Protein AF-A0A3C1Q0X6-F1 (afdb_monomer_lite)

Radius of gyration: 15.43 Å; chains: 1; bounding box: 43×21×28 Å

Secondary structure (DSSP, 8-state):
-HHHHHHHHHHHHHHHHH--SEEEE-HHHHTTTHHHHHHHHHHHHHHS-HHHHSS-EEEE-SSGGGHHHHHHHHHHHHHTT--TT-

Foldseek 3Di:
DVVLLVVLVVVLVVCVVPLDLEDEDADPVCVCPCVNPVSNLVNNVVRDDPSSNPRYYYYYDDCHPCVVVVVVVVVVCVVVVDDPPD

pLDDT: mean 94.12, std 5.78, range [56.03, 98.25]

Sequence (86 aa):
DEVARLLSAALMNCCWLLNPDAIIIGGGVAKAGNFLFEPLEKHLRAQLSPAFKENLRLLPARFGNEAGMVGAATLALEEAGFNVND

Structure (mmCIF, N/CA/C/O backbone):
data_AF-A0A3C1Q0X6-F1
#
_entry.id   AF-A0A3C1Q0X6-F1
#
loop_
_atom_site.group_PDB
_atom_site.id
_atom_site.type_symbol
_atom_site.label_atom_id
_atom_site.label_alt_id
_atom_site.label_comp_id
_atom_site.label_asym_id
_atom_site.label_entity_id
_atom_site.label_seq_id
_atom_site.pdbx_PDB_ins_code
_atom_site.Cartn_x
_atom_site.Cartn_y
_atom_site.Cartn_z
_atom_site.occupancy
_atom_site.B_iso_or_equiv
_atom_site.auth_seq_id
_atom_site.auth_comp_id
_atom_site.auth_asym_id
_atom_site.auth_atom_id
_atom_site.pdbx_PDB_model_num
ATOM 1 N N . ASP A 1 1 ? 10.615 0.837 -13.468 1.00 91.69 1 ASP A N 1
ATOM 2 C CA . ASP A 1 1 ? 11.517 1.346 -12.416 1.00 91.69 1 ASP A CA 1
ATOM 3 C C . ASP A 1 1 ? 11.261 2.817 -12.086 1.00 91.69 1 ASP A C 1
ATOM 5 O O . ASP A 1 1 ? 10.855 3.100 -10.970 1.00 91.69 1 ASP A O 1
ATOM 9 N N . GLU A 1 2 ? 11.383 3.748 -13.041 1.00 96.44 2 GLU A N 1
ATOM 10 C CA . GLU A 1 2 ? 11.193 5.191 -12.784 1.00 96.44 2 GLU A CA 1
ATOM 11 C C . GLU A 1 2 ? 9.860 5.547 -12.101 1.00 96.44 2 GLU A C 1
ATOM 13 O O . GLU A 1 2 ? 9.857 6.262 -11.100 1.00 96.44 2 GLU A O 1
ATOM 18 N N . VAL A 1 3 ? 8.739 4.997 -12.584 1.00 95.88 3 VAL A N 1
ATOM 19 C CA . VAL A 1 3 ? 7.411 5.193 -11.969 1.00 95.88 3 VAL A CA 1
ATOM 20 C C . VAL A 1 3 ? 7.406 4.768 -10.498 1.00 95.88 3 VAL A C 1
ATOM 22 O O . VAL A 1 3 ? 6.888 5.488 -9.650 1.00 95.88 3 VAL A O 1
ATOM 25 N N . ALA A 1 4 ? 8.020 3.626 -10.181 1.00 97.31 4 ALA A N 1
ATOM 26 C CA . ALA A 1 4 ? 8.108 3.119 -8.817 1.00 97.31 4 ALA A CA 1
ATOM 27 C C . ALA A 1 4 ? 8.982 4.024 -7.935 1.00 97.31 4 ALA A C 1
ATOM 29 O O . ALA A 1 4 ? 8.612 4.315 -6.801 1.00 97.31 4 ALA A O 1
ATOM 30 N N . ARG A 1 5 ? 10.095 4.540 -8.469 1.00 97.88 5 ARG A N 1
ATOM 31 C CA . ARG A 1 5 ? 10.951 5.512 -7.777 1.00 97.88 5 ARG A CA 1
ATOM 32 C C . ARG A 1 5 ? 10.186 6.796 -7.446 1.00 97.88 5 ARG A C 1
ATOM 34 O O . ARG A 1 5 ? 10.221 7.240 -6.302 1.00 97.88 5 ARG A O 1
ATOM 41 N N . LEU A 1 6 ? 9.466 7.372 -8.408 1.00 98.00 6 LEU A N 1
ATOM 42 C CA . LEU A 1 6 ? 8.684 8.597 -8.194 1.00 98.00 6 LEU A CA 1
ATOM 43 C C . LEU A 1 6 ? 7.539 8.380 -7.198 1.00 98.00 6 LEU A C 1
ATOM 45 O O . LEU A 1 6 ? 7.378 9.167 -6.266 1.00 98.00 6 LEU A O 1
ATOM 49 N N . LEU A 1 7 ? 6.789 7.285 -7.346 1.00 97.62 7 LEU A N 1
ATOM 50 C CA . LEU A 1 7 ? 5.715 6.934 -6.419 1.00 97.62 7 LEU A CA 1
ATOM 51 C C . LEU A 1 7 ? 6.253 6.700 -5.000 1.00 97.62 7 LEU A C 1
ATOM 53 O O . LEU A 1 7 ? 5.657 7.173 -4.035 1.00 97.62 7 LEU A O 1
ATOM 57 N N . SER A 1 8 ? 7.409 6.043 -4.859 1.00 97.69 8 SER A N 1
ATOM 58 C CA . SER A 1 8 ? 8.017 5.790 -3.549 1.00 97.69 8 SER A CA 1
ATOM 59 C C . SER A 1 8 ? 8.344 7.071 -2.775 1.00 97.69 8 SER A C 1
ATOM 61 O O . SER A 1 8 ? 8.173 7.089 -1.562 1.00 97.69 8 SER A O 1
ATOM 63 N N . ALA A 1 9 ? 8.751 8.149 -3.454 1.00 97.75 9 ALA A N 1
ATOM 64 C CA . ALA A 1 9 ? 9.051 9.426 -2.806 1.00 97.75 9 ALA A CA 1
ATOM 65 C C . ALA A 1 9 ? 7.786 10.071 -2.213 1.00 97.75 9 ALA A C 1
ATOM 67 O O . ALA A 1 9 ? 7.806 10.584 -1.095 1.00 97.75 9 ALA A O 1
ATOM 68 N N . ALA A 1 10 ? 6.658 9.986 -2.925 1.00 97.56 10 ALA A N 1
ATOM 69 C CA . ALA A 1 10 ? 5.369 10.439 -2.409 1.00 97.56 10 ALA A CA 1
ATOM 70 C C . ALA A 1 10 ? 4.917 9.594 -1.205 1.00 97.56 10 ALA A C 1
ATOM 72 O O . ALA A 1 10 ? 4.549 10.143 -0.168 1.00 97.56 10 ALA A O 1
ATOM 73 N N . LEU A 1 11 ? 5.011 8.264 -1.308 1.00 97.38 11 LEU A N 1
ATOM 74 C CA . LEU A 1 11 ? 4.645 7.352 -0.220 1.00 97.38 11 LEU A CA 1
ATOM 75 C C . LEU A 1 11 ? 5.534 7.525 1.017 1.00 97.38 11 LEU A C 1
ATOM 77 O O . LEU A 1 11 ? 5.037 7.467 2.139 1.00 97.38 11 LEU A O 1
ATOM 81 N N . MET A 1 12 ? 6.830 7.777 0.831 1.00 96.94 12 MET A N 1
ATOM 82 C CA . MET A 1 12 ? 7.761 8.056 1.922 1.00 96.94 12 MET A CA 1
ATOM 83 C C . MET A 1 12 ? 7.327 9.304 2.701 1.00 96.94 12 MET A C 1
ATOM 85 O O . MET A 1 12 ? 7.298 9.262 3.929 1.00 96.94 12 MET A O 1
ATOM 89 N N . ASN A 1 13 ? 6.921 10.382 2.021 1.00 96.56 13 ASN A N 1
ATOM 90 C CA . ASN A 1 13 ? 6.388 11.568 2.699 1.00 96.56 13 ASN A CA 1
ATOM 91 C C . ASN A 1 13 ? 5.147 11.227 3.539 1.00 96.56 13 ASN A C 1
ATOM 93 O O . ASN A 1 13 ? 5.047 11.656 4.686 1.00 96.56 13 ASN A O 1
ATOM 97 N N . CYS A 1 14 ? 4.230 10.407 3.014 1.00 96.25 14 CYS A N 1
ATOM 98 C CA . CYS A 1 14 ? 3.073 9.933 3.778 1.00 96.25 14 CYS A CA 1
ATOM 99 C C . CYS A 1 14 ? 3.483 9.099 5.000 1.00 96.25 14 CYS A C 1
ATOM 101 O O . CYS A 1 14 ? 2.877 9.246 6.057 1.00 96.25 14 CYS A O 1
ATOM 103 N N . CYS A 1 15 ? 4.523 8.266 4.888 1.00 95.56 15 CYS A N 1
ATOM 104 C CA . CYS A 1 15 ? 5.036 7.493 6.022 1.00 95.56 15 CYS A CA 1
ATOM 105 C C . CYS A 1 15 ? 5.548 8.405 7.140 1.00 95.56 15 CYS A C 1
ATOM 107 O O . CYS A 1 15 ? 5.203 8.193 8.296 1.00 95.56 15 CYS A O 1
ATOM 109 N N . TRP A 1 16 ? 6.311 9.446 6.797 1.00 94.19 16 TRP A N 1
ATOM 110 C CA . TRP A 1 16 ? 6.808 10.417 7.777 1.00 94.19 16 TRP A CA 1
ATOM 111 C C . TRP A 1 16 ? 5.696 11.242 8.429 1.00 94.19 16 TRP A C 1
ATOM 113 O O . TRP A 1 16 ? 5.826 11.619 9.590 1.00 94.19 16 TRP A O 1
ATOM 123 N N . LEU A 1 17 ? 4.611 11.518 7.701 1.00 95.19 17 LEU A N 1
ATOM 124 C CA . LEU A 1 17 ? 3.478 12.293 8.210 1.00 95.19 17 LEU A CA 1
ATOM 125 C C . LEU A 1 17 ? 2.517 11.468 9.073 1.00 95.19 17 LEU A C 1
ATOM 127 O O . LEU A 1 17 ? 1.969 11.998 10.035 1.00 95.19 17 LEU A O 1
ATOM 131 N N . LEU A 1 18 ? 2.271 10.208 8.708 1.00 95.38 18 LEU A N 1
ATOM 132 C CA . LEU A 1 18 ? 1.155 9.420 9.246 1.00 95.38 18 LEU A CA 1
ATOM 133 C C . LEU A 1 18 ? 1.584 8.167 10.012 1.00 95.38 18 LEU A C 1
ATOM 135 O O . LEU A 1 18 ? 0.768 7.620 10.743 1.00 95.38 18 LEU A O 1
ATOM 139 N N . ASN A 1 19 ? 2.821 7.695 9.829 1.00 93.19 19 ASN A N 1
ATOM 140 C CA . ASN A 1 19 ? 3.313 6.414 10.346 1.00 93.19 19 ASN A CA 1
ATOM 141 C C . ASN A 1 19 ? 2.301 5.249 10.190 1.00 93.19 19 ASN A C 1
ATOM 143 O O . ASN A 1 19 ? 1.878 4.668 11.189 1.00 93.19 19 ASN A O 1
ATOM 147 N N . PRO A 1 20 ? 1.847 4.935 8.961 1.00 95.44 20 PRO A N 1
ATOM 148 C CA . PRO A 1 20 ? 0.783 3.960 8.760 1.00 95.44 20 PRO A CA 1
ATOM 149 C C . PRO A 1 20 ? 1.286 2.515 8.891 1.00 95.44 20 PRO A C 1
ATOM 151 O O . PRO A 1 20 ? 2.384 2.187 8.446 1.00 95.44 20 PRO A O 1
ATOM 154 N N . ASP A 1 21 ? 0.419 1.616 9.360 1.00 95.62 21 ASP A N 1
ATOM 155 C CA . ASP A 1 21 ? 0.688 0.167 9.362 1.00 95.62 21 ASP A CA 1
ATOM 156 C C . ASP A 1 21 ? 0.612 -0.460 7.959 1.00 95.62 21 ASP A C 1
ATOM 158 O O . ASP A 1 21 ? 1.103 -1.569 7.715 1.00 95.62 21 ASP A O 1
ATOM 162 N N . ALA A 1 22 ? -0.076 0.202 7.024 1.00 96.81 22 ALA A N 1
ATOM 163 C CA . ALA A 1 22 ? -0.247 -0.286 5.664 1.00 96.81 22 ALA A CA 1
ATOM 164 C C . ALA A 1 22 ? -0.462 0.839 4.645 1.00 96.81 22 ALA A C 1
ATOM 166 O O . ALA A 1 22 ? -1.139 1.831 4.909 1.00 96.81 22 ALA A O 1
ATOM 167 N N . ILE A 1 23 ? 0.054 0.621 3.438 1.00 97.44 23 ILE A N 1
ATOM 168 C CA . ILE A 1 23 ? -0.242 1.388 2.231 1.00 97.44 23 ILE A CA 1
ATOM 169 C C . ILE A 1 23 ? -0.904 0.443 1.233 1.00 97.44 23 ILE A C 1
ATOM 171 O O . ILE A 1 23 ? -0.328 -0.581 0.858 1.00 97.44 23 ILE A O 1
ATOM 175 N N . ILE A 1 24 ? -2.104 0.804 0.782 1.00 97.00 24 ILE A N 1
ATOM 176 C CA . ILE A 1 24 ? -2.873 0.029 -0.191 1.00 97.00 24 ILE A CA 1
ATOM 177 C C . ILE A 1 24 ? -2.818 0.730 -1.550 1.00 97.00 24 ILE A C 1
ATOM 179 O O . ILE A 1 24 ? -3.279 1.862 -1.688 1.00 97.00 24 ILE A O 1
ATOM 183 N N . ILE A 1 25 ? -2.277 0.057 -2.568 1.00 96.81 25 ILE A N 1
ATOM 184 C CA . ILE A 1 25 ? -2.221 0.567 -3.944 1.00 96.81 25 ILE A CA 1
ATOM 185 C C . ILE A 1 25 ? -3.357 -0.058 -4.755 1.00 96.81 25 ILE A C 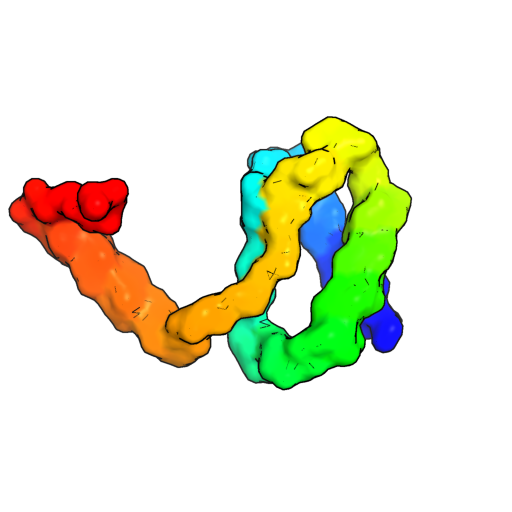1
ATOM 187 O O . ILE A 1 25 ? -3.411 -1.275 -4.942 1.00 96.81 25 ILE A O 1
ATOM 191 N N . GLY A 1 26 ? -4.279 0.782 -5.225 1.00 94.69 26 GLY A N 1
ATOM 192 C CA . GLY A 1 26 ? -5.431 0.382 -6.034 1.00 94.69 26 GLY A CA 1
ATOM 193 C C . GLY A 1 26 ? -5.358 0.828 -7.496 1.00 94.69 26 GLY A C 1
ATOM 194 O O . GLY A 1 26 ? -4.332 1.299 -7.988 1.00 94.69 26 GLY A O 1
ATOM 195 N N . GLY A 1 27 ? -6.485 0.682 -8.196 1.00 92.56 27 GLY A N 1
ATOM 196 C CA . GLY A 1 27 ? -6.635 1.079 -9.597 1.00 92.56 27 GLY A CA 1
ATOM 197 C C . GLY A 1 27 ? -5.945 0.142 -10.596 1.00 92.56 27 GLY A C 1
ATOM 198 O O . GLY A 1 27 ? -5.386 -0.897 -10.247 1.00 92.56 27 GLY A O 1
ATOM 199 N N . GLY A 1 28 ? -5.990 0.510 -11.881 1.00 91.19 28 GLY A N 1
ATOM 200 C CA . GLY A 1 28 ? -5.436 -0.311 -12.966 1.00 91.19 28 GLY A CA 1
ATOM 201 C C . GLY A 1 28 ? -3.926 -0.544 -12.859 1.00 91.19 28 GLY A C 1
ATOM 202 O O . GLY A 1 28 ? -3.449 -1.609 -13.233 1.00 91.19 28 GLY A O 1
ATOM 203 N N . VAL A 1 29 ? -3.188 0.411 -12.286 1.00 91.19 29 VAL A N 1
ATOM 204 C CA . VAL A 1 29 ? -1.732 0.326 -12.080 1.00 91.19 29 VAL A CA 1
ATOM 205 C C . VAL A 1 29 ? -1.352 -0.808 -11.124 1.00 91.19 29 VAL A C 1
ATOM 207 O O . VAL A 1 29 ? -0.367 -1.501 -11.370 1.00 91.19 29 VAL A O 1
ATOM 210 N N . ALA A 1 30 ? -2.158 -1.073 -10.091 1.00 94.06 30 ALA A N 1
ATOM 211 C CA . ALA A 1 30 ? -1.910 -2.172 -9.158 1.00 94.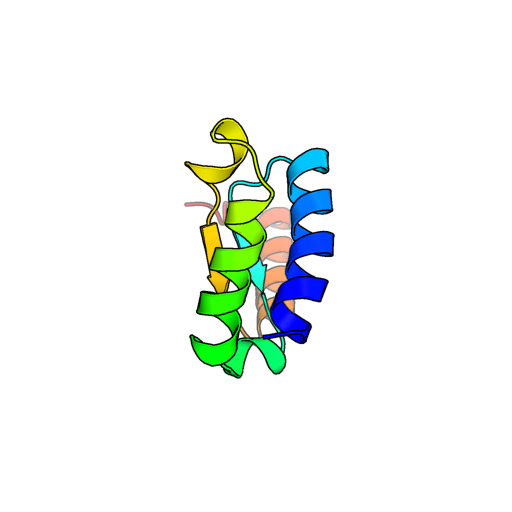06 30 ALA A CA 1
ATOM 212 C C . ALA A 1 30 ? -1.933 -3.557 -9.838 1.00 94.06 30 ALA A C 1
ATOM 214 O O . ALA A 1 30 ? -1.297 -4.491 -9.352 1.00 94.06 30 ALA A O 1
ATOM 215 N N . LYS A 1 31 ? -2.597 -3.691 -10.999 1.00 93.56 31 LYS A N 1
ATOM 216 C CA . LYS A 1 31 ? -2.644 -4.943 -11.779 1.00 93.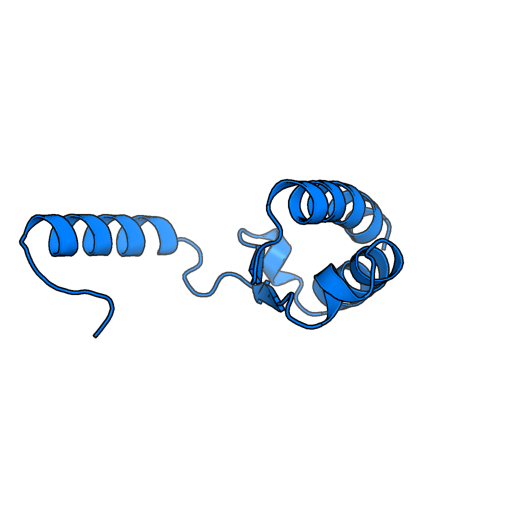56 31 LYS A CA 1
ATOM 217 C C . LYS A 1 31 ? -1.291 -5.346 -12.372 1.00 93.56 31 LYS A C 1
ATOM 219 O O . LYS A 1 31 ? -1.147 -6.486 -12.796 1.00 93.56 31 LYS A O 1
ATOM 224 N N . ALA A 1 32 ? -0.302 -4.449 -12.381 1.00 94.62 32 ALA A N 1
ATOM 225 C CA . ALA A 1 32 ? 1.065 -4.779 -12.781 1.00 94.62 32 ALA A CA 1
ATOM 226 C C . ALA A 1 32 ? 1.753 -5.769 -11.818 1.00 94.62 32 ALA A C 1
ATOM 228 O O . ALA A 1 32 ? 2.788 -6.335 -12.169 1.00 94.62 32 ALA A O 1
ATOM 229 N N . GLY A 1 33 ? 1.196 -5.984 -10.617 1.00 94.69 33 GLY A N 1
ATOM 230 C CA . GLY A 1 33 ? 1.721 -6.940 -9.643 1.00 94.69 33 GLY A CA 1
ATOM 231 C C . GLY A 1 33 ? 3.193 -6.676 -9.330 1.00 94.69 33 GLY A C 1
ATOM 232 O O . GLY A 1 33 ? 3.624 -5.524 -9.240 1.00 94.69 33 GLY A O 1
ATOM 233 N N . ASN A 1 34 ? 3.989 -7.734 -9.216 1.00 96.62 34 ASN A N 1
ATOM 234 C CA . ASN A 1 34 ? 5.399 -7.644 -8.831 1.00 96.62 34 ASN A CA 1
ATOM 235 C C . ASN A 1 34 ? 6.229 -6.680 -9.693 1.00 96.62 34 ASN A C 1
ATOM 237 O O . ASN A 1 34 ? 7.136 -6.043 -9.167 1.00 96.62 34 ASN A O 1
ATOM 241 N N . PHE A 1 35 ? 5.873 -6.481 -10.968 1.00 96.25 35 PHE A N 1
ATOM 242 C CA . PHE A 1 35 ? 6.556 -5.517 -11.838 1.00 96.25 35 PHE A CA 1
ATOM 243 C C . PHE A 1 35 ? 6.510 -4.076 -11.297 1.00 96.25 35 PHE A C 1
ATOM 245 O O . PHE A 1 35 ? 7.422 -3.285 -11.540 1.00 96.25 35 PHE A O 1
ATOM 252 N N . LEU A 1 36 ? 5.458 -3.732 -10.549 1.00 96.50 36 LEU A N 1
ATOM 253 C CA . LEU A 1 36 ? 5.355 -2.479 -9.807 1.00 96.50 36 LEU A CA 1
ATOM 254 C C . LEU A 1 36 ? 5.807 -2.639 -8.353 1.00 96.50 36 LEU A C 1
ATOM 256 O O . LEU A 1 36 ? 6.577 -1.812 -7.869 1.00 96.50 36 LEU A O 1
ATOM 260 N N . PHE A 1 37 ? 5.299 -3.656 -7.653 1.00 97.81 37 PHE A N 1
ATOM 261 C CA . PHE A 1 37 ? 5.429 -3.758 -6.198 1.00 97.81 37 PHE A CA 1
ATOM 262 C C . PHE A 1 37 ? 6.867 -4.026 -5.742 1.00 97.81 37 PHE A C 1
ATOM 264 O O . PHE A 1 37 ? 7.308 -3.383 -4.795 1.00 97.81 37 PHE A O 1
ATOM 271 N N . GLU A 1 38 ? 7.633 -4.873 -6.436 1.00 97.75 38 GLU A N 1
ATOM 272 C CA . GLU A 1 38 ? 9.027 -5.158 -6.064 1.00 97.75 38 GLU A CA 1
ATOM 273 C C . GLU A 1 38 ? 9.932 -3.913 -6.140 1.00 97.75 38 GLU A C 1
ATOM 275 O O . GLU A 1 38 ? 10.575 -3.576 -5.138 1.00 97.75 38 GLU A O 1
ATOM 280 N N . PRO A 1 39 ? 9.997 -3.166 -7.267 1.00 98.12 39 PRO A N 1
ATOM 281 C CA . PRO A 1 39 ? 10.802 -1.950 -7.305 1.00 98.12 39 PRO A CA 1
ATOM 282 C C . PRO A 1 39 ? 10.243 -0.862 -6.381 1.00 98.12 39 PRO A C 1
ATOM 284 O O . PRO A 1 39 ? 11.023 -0.120 -5.787 1.00 98.12 39 PRO A O 1
ATOM 287 N N . LEU A 1 40 ? 8.919 -0.763 -6.217 1.00 98.25 40 LEU A N 1
ATOM 288 C CA . LEU A 1 40 ? 8.302 0.230 -5.332 1.00 98.25 40 LEU A CA 1
ATOM 289 C C . LEU A 1 40 ? 8.690 -0.005 -3.872 1.00 98.25 40 LEU A C 1
ATOM 291 O O . LEU A 1 40 ? 9.103 0.934 -3.193 1.00 98.25 40 LEU A O 1
ATOM 295 N N . GLU A 1 41 ? 8.615 -1.252 -3.412 1.00 97.25 41 GLU A N 1
ATOM 296 C CA . GLU A 1 41 ? 9.019 -1.634 -2.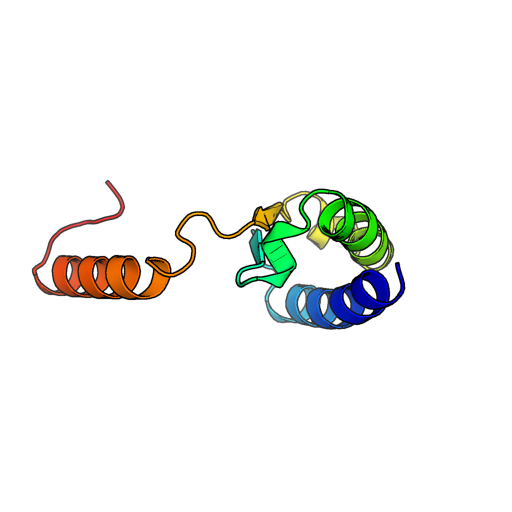064 1.00 97.25 41 GLU A CA 1
ATOM 297 C C . GLU A 1 41 ? 10.514 -1.399 -1.844 1.00 97.25 41 GLU A C 1
ATOM 299 O O . GLU A 1 41 ? 10.898 -0.805 -0.834 1.00 97.25 41 GLU A O 1
ATOM 304 N N . LYS A 1 42 ? 11.359 -1.775 -2.813 1.00 97.69 42 LYS A N 1
ATOM 305 C CA . LYS A 1 42 ? 12.803 -1.516 -2.764 1.00 97.69 42 LYS A CA 1
ATOM 306 C C . LYS A 1 42 ? 13.107 -0.026 -2.589 1.00 97.69 42 LYS A C 1
ATOM 308 O O . LYS A 1 42 ? 13.861 0.340 -1.686 1.00 97.69 42 LYS A O 1
ATOM 313 N N . HIS A 1 43 ? 12.535 0.832 -3.437 1.00 98.25 43 HIS A N 1
ATOM 314 C CA . HIS A 1 43 ? 12.787 2.275 -3.385 1.00 98.25 43 HIS A CA 1
ATOM 315 C C . HIS A 1 43 ? 12.222 2.898 -2.104 1.00 98.25 43 HIS A C 1
ATOM 317 O O . HIS A 1 43 ? 12.907 3.696 -1.466 1.00 98.25 43 HIS A O 1
ATOM 323 N N . LEU A 1 44 ? 11.017 2.509 -1.678 1.00 97.44 44 LEU A N 1
ATOM 324 C CA . LEU A 1 44 ? 10.386 3.025 -0.459 1.00 97.44 44 LEU A CA 1
ATOM 325 C C . LEU A 1 44 ? 11.193 2.651 0.789 1.00 97.44 44 LEU A C 1
ATOM 327 O O . LEU A 1 44 ? 11.547 3.515 1.593 1.00 97.44 44 LEU A O 1
ATOM 331 N N . ARG A 1 45 ? 11.561 1.373 0.929 1.00 95.56 45 ARG A N 1
ATOM 332 C CA . ARG A 1 45 ? 12.357 0.905 2.069 1.00 95.56 45 ARG A CA 1
ATOM 333 C C . ARG A 1 45 ? 13.758 1.502 2.084 1.00 95.56 45 ARG A C 1
ATOM 335 O O . ARG A 1 45 ? 14.325 1.606 3.161 1.00 95.56 45 ARG A O 1
ATOM 342 N N . ALA A 1 46 ? 14.332 1.933 0.966 1.00 96.25 46 ALA A N 1
ATOM 343 C CA . ALA A 1 46 ? 15.622 2.626 0.987 1.00 96.25 46 ALA A CA 1
ATOM 344 C C . ALA A 1 46 ? 15.554 4.018 1.653 1.00 96.25 46 ALA A C 1
ATOM 346 O O . ALA A 1 46 ? 16.563 4.491 2.166 1.00 96.25 46 ALA A O 1
ATOM 347 N N . GLN A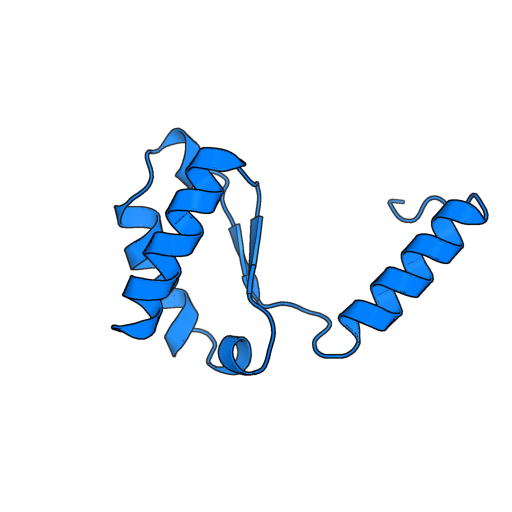 1 47 ? 14.375 4.650 1.682 1.00 95.00 47 GLN A N 1
ATOM 348 C CA . GLN A 1 47 ? 14.188 6.039 2.127 1.00 95.00 47 GLN A CA 1
ATOM 349 C C . GLN A 1 47 ? 13.712 6.186 3.582 1.00 95.00 47 GLN A C 1
ATOM 351 O O . GLN A 1 47 ? 13.807 7.264 4.162 1.00 95.00 47 GLN A O 1
ATOM 356 N N . LEU A 1 48 ? 13.178 5.120 4.180 1.00 94.88 48 LEU A N 1
ATOM 357 C CA . LEU A 1 48 ? 12.636 5.153 5.542 1.00 94.88 48 LEU A CA 1
ATOM 358 C C . LEU A 1 48 ? 13.715 4.864 6.604 1.00 94.88 48 LEU A C 1
ATOM 360 O O . LEU A 1 48 ? 14.773 4.307 6.300 1.00 94.88 48 LEU A O 1
ATOM 364 N N . SER A 1 49 ? 13.452 5.196 7.870 1.00 91.69 49 SER A N 1
ATOM 365 C CA . SER A 1 49 ? 14.245 4.697 9.008 1.00 91.69 49 SER A CA 1
ATOM 366 C C . SER A 1 49 ? 13.694 3.341 9.491 1.00 91.69 49 SER A C 1
ATOM 368 O O . SER A 1 49 ? 12.559 3.001 9.145 1.00 91.69 49 SER A O 1
ATOM 370 N N . PRO A 1 50 ? 14.455 2.531 10.255 1.00 90.12 50 PRO A N 1
ATOM 371 C CA . PRO A 1 50 ? 13.986 1.226 10.740 1.00 90.12 50 PRO A CA 1
ATOM 372 C C . PRO A 1 50 ? 12.627 1.276 11.454 1.00 90.12 50 PRO A C 1
ATOM 374 O O . PRO A 1 50 ? 11.771 0.446 11.165 1.00 90.12 50 PRO A O 1
ATOM 377 N N . ALA A 1 51 ? 12.390 2.315 12.263 1.00 86.62 51 ALA A N 1
ATOM 378 C CA . ALA A 1 51 ? 11.148 2.502 13.018 1.00 86.62 51 ALA A CA 1
ATOM 379 C C . ALA A 1 51 ? 9.884 2.537 12.138 1.00 86.62 51 ALA A C 1
ATOM 381 O O . ALA A 1 51 ? 8.837 2.061 12.559 1.00 86.62 51 ALA A O 1
ATOM 382 N N . PHE A 1 52 ? 9.984 3.053 10.907 1.00 86.06 52 PHE A N 1
ATOM 383 C CA . PHE A 1 52 ? 8.869 3.056 9.952 1.00 86.06 52 PHE A CA 1
ATOM 384 C C . PHE A 1 52 ? 8.810 1.778 9.103 1.00 86.06 52 PHE A C 1
ATOM 386 O O . PHE A 1 52 ? 7.767 1.458 8.548 1.00 86.06 52 PHE A O 1
ATOM 393 N N . LYS A 1 53 ? 9.925 1.052 8.931 1.00 86.94 53 LYS A N 1
ATOM 394 C CA . LYS A 1 53 ? 10.002 -0.086 7.994 1.00 86.94 53 LYS A CA 1
ATOM 395 C C . LYS A 1 53 ? 9.459 -1.384 8.560 1.00 86.94 53 LYS A C 1
ATOM 397 O O . LYS A 1 53 ? 8.926 -2.171 7.781 1.00 86.94 53 LYS A O 1
ATOM 402 N N . GLU A 1 54 ? 9.682 -1.642 9.845 1.00 85.06 54 GLU A N 1
ATOM 403 C CA . GLU A 1 54 ? 9.487 -2.976 10.428 1.00 85.06 54 GLU A CA 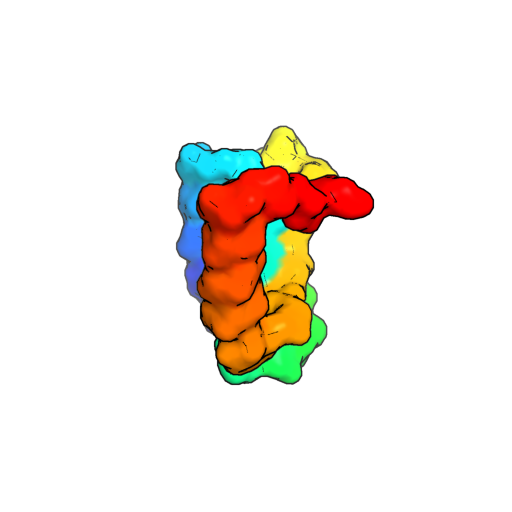1
ATOM 404 C C . GLU A 1 54 ? 8.041 -3.468 10.309 1.00 85.06 54 GLU A C 1
ATOM 406 O O . GLU A 1 54 ? 7.829 -4.634 9.989 1.00 85.06 54 GLU A O 1
ATOM 411 N N . ASN A 1 55 ? 7.063 -2.569 10.448 1.00 85.69 55 ASN A N 1
ATOM 412 C CA . ASN A 1 55 ? 5.641 -2.931 10.437 1.00 85.69 55 ASN A CA 1
ATOM 413 C C . ASN A 1 55 ? 4.880 -2.448 9.194 1.00 85.69 55 ASN A C 1
ATOM 415 O O . ASN A 1 55 ? 3.717 -2.806 9.010 1.00 85.69 55 ASN A O 1
ATOM 419 N N . LEU A 1 56 ? 5.520 -1.668 8.316 1.00 95.75 56 LEU A N 1
ATOM 420 C CA . LEU A 1 56 ? 4.863 -1.133 7.129 1.00 95.75 56 LEU A CA 1
ATOM 421 C C . LEU A 1 56 ? 4.614 -2.229 6.088 1.00 95.75 56 LEU A C 1
ATOM 423 O O . LEU A 1 56 ? 5.548 -2.824 5.533 1.00 95.75 56 LEU A O 1
ATOM 427 N N . ARG A 1 57 ? 3.334 -2.426 5.766 1.00 96.69 57 ARG A N 1
ATOM 428 C CA . ARG A 1 57 ? 2.868 -3.324 4.704 1.00 96.69 57 ARG A CA 1
ATOM 429 C C . ARG A 1 57 ? 2.538 -2.542 3.436 1.00 96.69 57 ARG A C 1
ATOM 431 O O . ARG A 1 57 ? 1.805 -1.561 3.489 1.00 96.69 57 ARG A O 1
ATOM 438 N N . LEU A 1 58 ? 3.017 -3.003 2.285 1.00 96.94 58 LEU A N 1
ATOM 439 C CA . LEU A 1 58 ? 2.638 -2.468 0.976 1.00 96.94 58 LEU A CA 1
ATOM 440 C C . LEU A 1 58 ? 1.791 -3.513 0.246 1.00 96.94 58 LEU A C 1
ATOM 442 O O . LEU A 1 58 ? 2.294 -4.577 -0.103 1.00 96.94 58 LEU A O 1
ATOM 446 N N . LEU A 1 59 ? 0.501 -3.235 0.054 1.00 96.56 59 LEU A N 1
ATOM 447 C CA . LEU A 1 59 ? -0.484 -4.237 -0.365 1.00 96.56 59 LEU A CA 1
ATOM 448 C C . LEU A 1 59 ? -1.265 -3.791 -1.612 1.00 96.56 59 LEU A C 1
ATOM 450 O O . LEU A 1 59 ? -1.566 -2.604 -1.757 1.00 96.56 59 LEU A O 1
ATOM 454 N N . PRO A 1 60 ? -1.649 -4.715 -2.508 1.00 96.25 60 PRO A N 1
ATOM 455 C CA . PRO A 1 60 ? -2.612 -4.417 -3.560 1.00 96.25 60 PRO A CA 1
ATOM 456 C C . PRO A 1 60 ? -4.032 -4.292 -2.994 1.00 96.25 60 PRO A C 1
ATOM 458 O O . PRO A 1 60 ? -4.420 -5.013 -2.073 1.00 96.25 60 PRO A O 1
ATOM 461 N N . ALA A 1 61 ? -4.838 -3.401 -3.573 1.00 96.06 61 ALA A N 1
ATOM 462 C CA . ALA A 1 61 ? -6.255 -3.303 -3.237 1.00 96.06 61 ALA A CA 1
ATOM 463 C C . ALA A 1 61 ? -7.001 -4.588 -3.628 1.00 96.06 61 ALA A C 1
ATOM 465 O O . ALA A 1 61 ? -6.970 -5.011 -4.783 1.00 96.06 61 ALA A O 1
ATOM 466 N N . ARG A 1 62 ? -7.715 -5.185 -2.668 1.00 93.62 62 ARG A N 1
ATOM 467 C CA . ARG A 1 62 ? -8.442 -6.450 -2.863 1.00 93.62 62 ARG A CA 1
ATOM 468 C C . ARG A 1 62 ? -9.752 -6.286 -3.628 1.00 93.62 62 ARG A C 1
ATOM 470 O O . ARG A 1 62 ? -10.071 -7.109 -4.476 1.00 93.62 62 ARG A O 1
ATOM 477 N N . PHE A 1 63 ? -10.516 -5.248 -3.301 1.00 92.88 63 PHE A N 1
ATOM 478 C CA . PHE A 1 63 ? -11.896 -5.090 -3.766 1.00 92.88 63 PHE A CA 1
ATOM 479 C C . PHE A 1 63 ? -12.029 -4.332 -5.084 1.00 92.88 63 PHE A C 1
ATOM 481 O O . PHE A 1 63 ? -13.141 -4.004 -5.452 1.00 92.88 63 PHE A O 1
ATOM 488 N N . GLY A 1 64 ? -10.930 -4.011 -5.773 1.00 90.94 64 GLY A N 1
ATOM 489 C CA . GLY A 1 64 ? -10.988 -3.400 -7.102 1.00 90.94 64 GLY A CA 1
ATOM 490 C C . GLY A 1 64 ? -11.983 -2.237 -7.210 1.00 90.94 64 GLY A C 1
ATOM 491 O O . GLY A 1 64 ? -11.887 -1.256 -6.473 1.00 90.94 64 GLY A O 1
ATOM 492 N N . ASN A 1 65 ? -12.934 -2.367 -8.135 1.00 92.88 65 ASN A N 1
ATOM 493 C CA . ASN A 1 65 ? -13.960 -1.354 -8.393 1.00 92.88 65 ASN A CA 1
ATOM 494 C C . ASN A 1 65 ? -15.106 -1.414 -7.372 1.00 92.88 65 ASN A C 1
ATOM 496 O O . ASN A 1 65 ? -15.825 -0.438 -7.178 1.00 92.88 65 ASN A O 1
ATOM 500 N N . GLU A 1 66 ? -15.260 -2.551 -6.703 1.00 95.19 66 GLU A N 1
ATOM 501 C CA . GLU A 1 66 ? -16.264 -2.809 -5.684 1.00 95.19 66 GLU A CA 1
ATOM 502 C C . GLU A 1 66 ? -15.903 -2.162 -4.336 1.00 95.19 66 GLU A C 1
ATOM 504 O O . GLU A 1 66 ? -16.768 -2.034 -3.474 1.00 95.19 66 GLU A O 1
ATOM 509 N N . ALA A 1 67 ? -14.661 -1.693 -4.153 1.00 94.88 67 ALA A N 1
ATOM 510 C CA . ALA A 1 67 ? -14.177 -1.110 -2.898 1.00 94.88 67 ALA A CA 1
ATOM 511 C C . ALA A 1 67 ? -15.070 0.025 -2.370 1.00 94.88 67 ALA A C 1
ATOM 513 O O . ALA A 1 67 ? -15.350 0.083 -1.175 1.00 94.88 67 ALA A O 1
ATOM 514 N N . GLY A 1 68 ? -15.553 0.900 -3.260 1.00 94.44 68 GLY A N 1
ATOM 515 C CA . GLY A 1 68 ? -16.446 1.997 -2.880 1.00 94.44 68 GLY A CA 1
ATOM 516 C C . GLY A 1 68 ? -17.821 1.512 -2.418 1.00 94.44 68 GLY A C 1
ATOM 517 O O . GLY A 1 68 ? -18.350 2.017 -1.433 1.00 94.44 68 GLY A O 1
ATOM 518 N N . MET A 1 69 ? -18.378 0.499 -3.089 1.00 97.31 69 MET A N 1
ATOM 519 C CA . MET A 1 69 ? -19.667 -0.090 -2.716 1.00 97.31 69 MET A CA 1
ATOM 520 C C . MET A 1 69 ? -19.572 -0.821 -1.376 1.00 97.31 69 MET A C 1
ATOM 522 O O . MET A 1 69 ? -20.435 -0.635 -0.522 1.00 97.31 69 MET A O 1
ATOM 526 N N . VAL A 1 70 ? -18.511 -1.610 -1.178 1.00 95.94 70 VAL A N 1
ATOM 527 C CA . VAL A 1 70 ? -18.259 -2.307 0.089 1.00 95.94 70 VAL A CA 1
ATOM 528 C C . VAL A 1 70 ? -18.101 -1.294 1.219 1.00 95.94 70 VAL A C 1
ATOM 530 O O . VAL A 1 70 ? -18.795 -1.413 2.218 1.00 95.94 70 VAL A O 1
ATOM 533 N N . GLY A 1 71 ? -17.283 -0.252 1.037 1.00 94.88 71 GLY A N 1
ATOM 534 C CA . GLY A 1 71 ? -17.102 0.791 2.051 1.00 94.88 71 GLY A CA 1
ATOM 535 C C . GLY A 1 71 ? -18.399 1.527 2.403 1.00 94.88 71 GLY A C 1
ATOM 536 O O . GLY A 1 71 ? -18.665 1.768 3.576 1.00 94.88 71 GLY A O 1
ATOM 537 N N . ALA A 1 72 ? -19.241 1.830 1.410 1.00 97.19 72 ALA A N 1
ATOM 538 C CA . ALA A 1 72 ? -20.543 2.451 1.648 1.00 97.19 72 ALA A CA 1
ATOM 539 C C . ALA A 1 72 ? -21.494 1.532 2.434 1.00 97.19 72 ALA A C 1
ATOM 541 O O . ALA A 1 72 ? -22.180 1.992 3.344 1.00 97.19 72 ALA A O 1
ATOM 542 N N . ALA A 1 73 ? -21.520 0.236 2.109 1.00 96.38 73 ALA A N 1
ATOM 543 C CA . ALA A 1 73 ? -22.315 -0.743 2.844 1.00 96.38 73 ALA A CA 1
ATOM 544 C C . ALA A 1 73 ? -21.815 -0.913 4.288 1.00 96.38 73 ALA A C 1
ATOM 546 O O . ALA A 1 73 ? -22.628 -0.937 5.208 1.00 96.38 73 ALA A O 1
ATOM 547 N N . THR A 1 74 ? -20.496 -0.973 4.492 1.00 96.31 74 THR A N 1
ATOM 548 C CA . THR A 1 74 ? -19.871 -1.020 5.822 1.00 96.31 74 THR A CA 1
ATOM 549 C C . THR A 1 74 ? -20.278 0.187 6.663 1.00 96.31 74 THR A C 1
ATOM 551 O O . THR A 1 74 ? -20.754 0.006 7.778 1.00 96.31 74 THR A O 1
ATOM 554 N N . LEU A 1 75 ? -20.196 1.399 6.104 1.00 96.44 75 LEU A N 1
ATOM 555 C CA . LEU A 1 75 ? -20.590 2.623 6.806 1.00 96.44 75 LEU A CA 1
ATOM 556 C C . LEU A 1 75 ? -22.082 2.625 7.187 1.00 96.44 75 LEU A C 1
ATOM 558 O O . LEU A 1 75 ? -22.446 3.041 8.283 1.00 96.44 75 LEU A O 1
ATOM 562 N N . ALA A 1 76 ? -22.957 2.135 6.303 1.00 97.19 76 ALA A N 1
ATOM 563 C CA . ALA A 1 76 ? -24.388 2.038 6.591 1.00 97.19 76 ALA A CA 1
ATOM 564 C C . ALA A 1 76 ? -24.702 1.017 7.702 1.00 97.19 76 ALA A C 1
ATOM 566 O O . ALA A 1 76 ? -25.625 1.227 8.487 1.00 97.19 76 ALA A O 1
ATOM 567 N N . LEU A 1 77 ? -23.944 -0.084 7.770 1.00 96.75 77 LEU A N 1
ATOM 568 C CA . LEU A 1 77 ? -24.066 -1.088 8.829 1.00 96.75 77 LEU A CA 1
ATOM 569 C C . LEU A 1 77 ? -23.600 -0.544 10.184 1.00 96.75 77 LEU A C 1
ATOM 571 O O . LEU A 1 77 ? -24.294 -0.751 11.178 1.00 96.75 77 LEU A O 1
ATOM 575 N N . GLU A 1 78 ? -22.479 0.179 10.214 1.00 95.50 78 GLU A N 1
ATOM 576 C CA . GLU A 1 78 ? -21.984 0.844 11.426 1.00 95.50 78 GLU A CA 1
ATOM 577 C C . GLU A 1 78 ? -23.024 1.824 11.990 1.00 95.50 78 GLU A C 1
ATOM 579 O O . GLU A 1 78 ? -23.343 1.766 13.176 1.00 95.50 78 GLU A O 1
ATOM 584 N N . GLU A 1 79 ? -23.630 2.655 11.135 1.00 95.62 79 GLU A N 1
ATOM 585 C CA . GLU A 1 79 ? -24.678 3.607 11.542 1.00 95.62 79 GLU A CA 1
ATOM 586 C C . GLU A 1 79 ? -25.953 2.903 12.041 1.00 95.62 79 GLU A C 1
ATOM 588 O O . GLU A 1 79 ? -26.639 3.385 12.940 1.00 95.62 79 GLU A O 1
ATOM 593 N N . ALA A 1 80 ? -26.264 1.722 11.500 1.00 96.31 80 ALA A N 1
ATOM 594 C CA . ALA A 1 80 ? -27.367 0.886 11.971 1.00 96.31 80 ALA A CA 1
ATOM 595 C C . ALA A 1 80 ? -27.052 0.132 13.283 1.00 96.31 80 ALA A C 1
ATOM 597 O O . ALA A 1 80 ? -27.903 -0.609 13.780 1.00 96.31 80 ALA A O 1
ATOM 598 N N . GLY A 1 81 ? -25.858 0.323 13.857 1.00 94.38 81 GLY A N 1
ATOM 599 C CA . GLY A 1 81 ? -25.437 -0.260 15.131 1.00 94.38 81 GLY A CA 1
ATOM 600 C C . GLY A 1 81 ? -24.828 -1.660 15.024 1.00 94.38 81 GLY A C 1
ATOM 601 O O . GLY A 1 81 ? -24.696 -2.339 16.043 1.00 94.38 81 GLY A O 1
ATOM 602 N N . PHE A 1 82 ? -24.461 -2.113 13.822 1.00 93.50 82 PHE A N 1
ATOM 603 C CA . PHE A 1 82 ? -23.724 -3.364 13.644 1.00 93.50 82 PHE A CA 1
ATOM 604 C C . PHE A 1 82 ? -22.223 -3.125 13.816 1.00 93.50 82 PHE A C 1
ATOM 606 O O . PHE A 1 82 ? -21.661 -2.198 13.236 1.00 93.50 82 PHE A O 1
ATOM 613 N N . ASN A 1 83 ? -21.553 -3.996 14.571 1.00 86.25 83 ASN A N 1
ATOM 614 C CA . ASN A 1 83 ? -20.098 -3.996 14.633 1.00 86.25 83 ASN A CA 1
ATOM 615 C C . ASN A 1 83 ? -19.541 -4.797 13.451 1.00 86.25 83 ASN A C 1
ATOM 617 O O . ASN A 1 83 ? -19.673 -6.015 13.387 1.00 86.25 83 ASN A O 1
ATOM 621 N N . VAL A 1 84 ? -18.937 -4.096 12.499 1.00 81.56 84 VAL A N 1
ATOM 622 C CA . VAL A 1 84 ? -18.336 -4.680 11.288 1.00 81.56 84 VAL A CA 1
ATOM 623 C C . VAL A 1 84 ? -16.901 -5.176 11.504 1.00 81.56 84 VAL A C 1
ATOM 625 O O . VAL A 1 84 ? -16.290 -5.688 10.568 1.00 81.56 84 VAL A O 1
ATOM 628 N N . ASN A 1 85 ? -16.358 -4.996 12.714 1.00 73.75 85 ASN A N 1
ATOM 629 C CA . ASN A 1 85 ? -15.009 -5.426 13.092 1.00 73.75 85 ASN A CA 1
ATOM 630 C C . ASN A 1 85 ? -14.980 -6.770 13.846 1.00 73.75 85 ASN A C 1
ATOM 632 O O . ASN A 1 85 ? -13.887 -7.217 14.202 1.00 73.75 85 ASN A O 1
ATOM 636 N N . ASP A 1 86 ? -16.146 -7.378 14.098 1.00 56.03 86 ASP A N 1
ATOM 637 C CA . ASP A 1 86 ? -16.282 -8.754 14.607 1.00 56.03 86 ASP A CA 1
ATOM 638 C C . ASP A 1 86 ? -16.153 -9.781 13.464 1.00 56.03 86 ASP A C 1
ATOM 640 O O . ASP A 1 86 ? -15.516 -10.838 13.686 1.00 56.03 86 ASP A O 1
#